Protein AF-A0A5C8CB02-F1 (afdb_monomer_lite)

pLDDT: mean 84.94, std 13.88, range [48.41, 97.62]

Structure (mmCIF, N/CA/C/O backbone):
data_AF-A0A5C8CB02-F1
#
_entry.id   AF-A0A5C8CB02-F1
#
loop_
_atom_site.group_PDB
_atom_site.id
_atom_site.type_symbol
_atom_site.label_atom_id
_atom_site.label_alt_id
_atom_site.label_comp_id
_atom_site.label_asym_id
_atom_site.label_entity_id
_atom_site.label_seq_id
_atom_site.pdbx_PDB_ins_code
_atom_site.Cartn_x
_atom_site.Cartn_y
_atom_site.Cartn_z
_atom_site.occupancy
_atom_site.B_iso_or_equiv
_atom_site.auth_seq_id
_atom_site.auth_comp_id
_atom_site.auth_asym_id
_atom_site.auth_atom_id
_atom_site.pdbx_PDB_model_num
ATOM 1 N N . MET A 1 1 ? -22.045 -12.241 1.065 1.00 48.41 1 MET A N 1
ATOM 2 C CA . MET A 1 1 ? -20.782 -11.496 0.881 1.00 48.41 1 MET A CA 1
ATOM 3 C C . MET A 1 1 ? -21.080 -10.033 1.150 1.00 48.41 1 MET A C 1
ATOM 5 O O . MET A 1 1 ? -22.009 -9.517 0.541 1.00 48.41 1 MET A O 1
ATOM 9 N N . SER A 1 2 ? -20.400 -9.403 2.108 1.00 55.91 2 SER A N 1
ATOM 10 C CA . SER A 1 2 ? -20.497 -7.952 2.298 1.00 55.91 2 SER A CA 1
ATOM 11 C C . SER A 1 2 ? -19.785 -7.263 1.137 1.00 55.91 2 SER A C 1
ATOM 13 O O . SER A 1 2 ? -18.641 -7.585 0.825 1.00 55.91 2 SER A O 1
ATOM 15 N N . VAL A 1 3 ? -20.478 -6.350 0.465 1.00 69.88 3 VAL A N 1
ATOM 16 C CA . VAL A 1 3 ? -19.877 -5.499 -0.565 1.00 69.88 3 VAL A CA 1
ATOM 17 C C . VAL A 1 3 ? -19.134 -4.384 0.158 1.00 69.88 3 VAL A C 1
ATOM 19 O O . VAL A 1 3 ? -19.736 -3.666 0.953 1.00 69.88 3 VAL A O 1
ATOM 22 N N . VAL A 1 4 ? -17.831 -4.256 -0.085 1.00 73.56 4 VAL A N 1
ATOM 23 C CA . VAL A 1 4 ? -17.037 -3.138 0.434 1.00 73.56 4 VAL A CA 1
ATOM 24 C C . VAL A 1 4 ? -17.329 -1.916 -0.452 1.00 73.56 4 VAL A C 1
ATOM 26 O O . VAL A 1 4 ? -17.040 -1.970 -1.647 1.00 73.56 4 VAL A O 1
ATOM 29 N N . PRO A 1 5 ? -17.927 -0.831 0.074 1.00 81.94 5 PRO A N 1
ATOM 30 C CA . PRO A 1 5 ? -18.419 0.285 -0.733 1.00 81.94 5 PRO A CA 1
ATOM 31 C C . PRO A 1 5 ? -17.307 1.306 -1.026 1.00 81.94 5 PRO A C 1
ATOM 33 O O . PRO A 1 5 ? -17.434 2.483 -0.697 1.00 81.94 5 PRO A O 1
ATOM 36 N N . LEU A 1 6 ? -16.194 0.858 -1.611 1.00 87.69 6 LEU A N 1
ATOM 37 C CA . LEU A 1 6 ? -15.083 1.729 -2.005 1.00 87.69 6 LEU A CA 1
ATOM 38 C C . LEU A 1 6 ? -15.147 2.019 -3.509 1.00 87.69 6 LEU A C 1
ATOM 40 O O . LEU A 1 6 ? -15.421 1.131 -4.317 1.00 87.69 6 LEU A O 1
ATOM 44 N N . GLY A 1 7 ? -14.908 3.279 -3.875 1.00 90.50 7 GLY A N 1
ATOM 45 C CA . GLY A 1 7 ? -14.700 3.686 -5.264 1.00 90.50 7 GLY A CA 1
ATOM 46 C C . GLY A 1 7 ? -13.290 3.344 -5.758 1.00 90.50 7 GLY A C 1
ATOM 47 O O . GLY A 1 7 ? -12.485 2.775 -5.027 1.00 90.50 7 GLY A O 1
ATOM 48 N N . LEU A 1 8 ? -12.972 3.72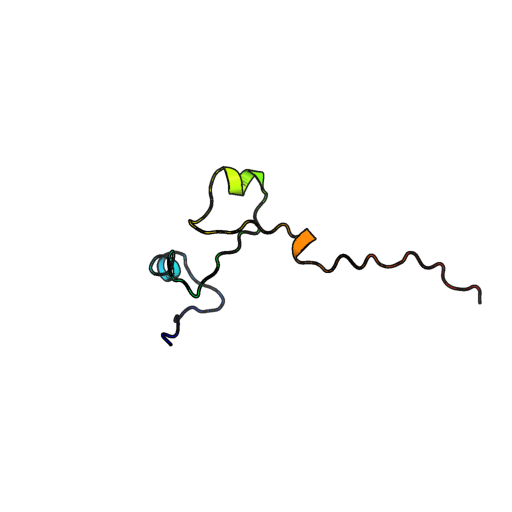0 -7.002 1.00 92.62 8 LEU A N 1
ATOM 49 C CA . LEU A 1 8 ? -11.620 3.552 -7.561 1.00 92.62 8 LEU A CA 1
ATOM 50 C C . LEU A 1 8 ? -10.583 4.444 -6.857 1.00 92.62 8 LEU A C 1
ATOM 52 O O . LEU A 1 8 ? -9.449 4.035 -6.638 1.00 92.62 8 LEU A O 1
ATOM 56 N N . LEU A 1 9 ? -10.992 5.667 -6.525 1.00 95.44 9 LEU A N 1
ATOM 57 C CA . LEU A 1 9 ? -10.244 6.631 -5.729 1.00 95.44 9 LEU A CA 1
ATOM 58 C C . LEU A 1 9 ? -11.016 6.862 -4.437 1.00 95.44 9 LEU A C 1
ATOM 60 O O . LEU A 1 9 ? -12.241 7.001 -4.465 1.00 95.44 9 LEU A O 1
ATOM 64 N N . ILE A 1 10 ? -10.292 6.871 -3.327 1.00 94.81 10 ILE A N 1
ATOM 65 C CA . ILE A 1 10 ? -10.844 6.999 -1.983 1.00 94.81 10 ILE A CA 1
ATOM 66 C C . ILE A 1 10 ? -9.922 7.870 -1.138 1.00 94.81 10 ILE A C 1
ATOM 68 O O . ILE A 1 10 ? -8.709 7.880 -1.348 1.00 94.81 10 ILE A O 1
ATOM 72 N N . GLU A 1 11 ? -10.506 8.554 -0.165 1.00 95.75 11 GLU A N 1
ATOM 73 C CA . GLU A 1 11 ? -9.769 9.255 0.881 1.00 95.75 11 GLU A CA 1
ATOM 74 C C . GLU A 1 11 ? -9.354 8.281 2.002 1.00 95.75 11 GLU A C 1
ATOM 76 O O . GLU A 1 11 ? -10.028 7.260 2.220 1.00 95.75 11 GLU A O 1
ATOM 81 N N . PRO A 1 12 ? -8.279 8.572 2.757 1.00 95.06 12 PRO A N 1
ATOM 82 C CA . PRO A 1 12 ? -7.802 7.705 3.837 1.00 95.06 12 PRO A CA 1
ATOM 83 C C . PRO A 1 12 ? -8.876 7.350 4.875 1.00 95.06 12 PRO A C 1
ATOM 85 O O . PRO A 1 12 ? -8.968 6.201 5.311 1.00 95.06 12 PRO A O 1
ATOM 88 N N . GLU A 1 13 ? -9.732 8.302 5.242 1.00 95.38 13 GLU A N 1
ATOM 89 C CA . GLU A 1 13 ? -10.788 8.127 6.246 1.00 95.38 13 GLU A CA 1
ATOM 90 C C . GLU A 1 13 ? -11.860 7.138 5.781 1.00 95.38 13 GLU A C 1
ATOM 92 O O . GLU A 1 13 ? -12.464 6.445 6.601 1.00 95.38 13 GLU A O 1
ATOM 97 N N . GLN A 1 14 ? -12.075 7.035 4.466 1.00 94.19 14 GLN A N 1
ATOM 98 C CA . GLN A 1 14 ? -12.995 6.057 3.887 1.00 94.19 14 GLN A CA 1
ATOM 99 C C . GLN A 1 14 ? -12.424 4.639 3.974 1.00 94.19 14 GLN A C 1
ATOM 101 O O . GLN A 1 14 ? -13.183 3.678 4.098 1.00 94.19 14 GLN A O 1
ATOM 106 N N . PHE A 1 15 ? -1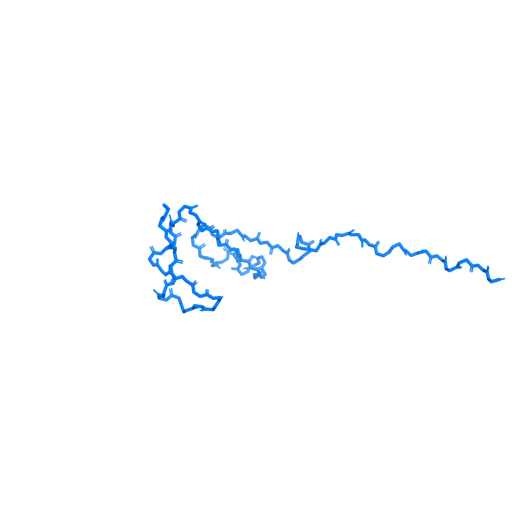1.095 4.499 3.929 1.00 93.31 15 PHE A N 1
ATOM 107 C CA . PHE A 1 15 ? -10.423 3.206 4.000 1.00 93.31 15 PHE A CA 1
ATOM 108 C C . PHE A 1 15 ? -10.144 2.729 5.426 1.00 93.31 15 PHE A C 1
ATOM 110 O O . PHE A 1 15 ? -10.171 1.526 5.677 1.00 93.31 15 PHE A O 1
ATOM 117 N N . ALA A 1 16 ? -9.892 3.646 6.363 1.00 93.56 16 ALA A N 1
ATOM 118 C CA . ALA A 1 16 ? -9.460 3.333 7.726 1.00 93.56 16 ALA A CA 1
ATOM 119 C C . ALA A 1 16 ? -10.269 2.215 8.432 1.00 93.56 16 ALA A C 1
ATOM 121 O O . ALA A 1 16 ? -9.642 1.344 9.043 1.00 93.56 16 ALA A O 1
ATOM 122 N N . PRO A 1 17 ? -11.615 2.135 8.315 1.00 93.31 17 PRO A N 1
ATOM 123 C CA . PRO A 1 17 ? -12.399 1.055 8.929 1.00 93.31 17 PRO A CA 1
ATOM 124 C C . PRO A 1 17 ? -12.113 -0.347 8.368 1.00 93.31 17 PRO A C 1
ATOM 126 O O . PRO A 1 17 ? -12.468 -1.345 8.992 1.00 93.31 17 PRO A O 1
ATOM 129 N N . PHE A 1 18 ? -11.491 -0.437 7.192 1.00 92.56 18 PHE A N 1
ATOM 130 C CA . PHE A 1 18 ? -11.257 -1.677 6.456 1.00 92.56 18 PHE A CA 1
ATOM 131 C C . PHE A 1 18 ? -9.794 -2.146 6.481 1.00 92.56 18 PHE A C 1
ATOM 133 O O . PHE A 1 18 ? -9.468 -3.125 5.813 1.00 92.56 18 PHE A O 1
ATOM 140 N N . LEU A 1 19 ? -8.918 -1.511 7.270 1.00 90.88 19 LEU A N 1
ATOM 141 C CA . LEU A 1 19 ? -7.483 -1.842 7.347 1.00 90.88 19 LEU A CA 1
ATOM 142 C C . LEU A 1 19 ? -7.184 -3.318 7.666 1.00 90.88 19 LEU A C 1
ATOM 144 O O . LEU A 1 19 ? -6.134 -3.824 7.284 1.00 90.88 19 LEU A O 1
ATOM 148 N N . ALA A 1 20 ? -8.091 -4.009 8.361 1.00 89.12 20 ALA A N 1
ATOM 149 C CA . ALA A 1 20 ? -7.973 -5.431 8.688 1.00 89.12 20 ALA A CA 1
ATOM 150 C C . ALA A 1 20 ? -9.011 -6.315 7.975 1.00 89.12 20 ALA A C 1
ATOM 152 O O . ALA A 1 20 ? -9.262 -7.444 8.391 1.00 89.12 20 ALA A O 1
ATOM 153 N N . HIS A 1 21 ? -9.652 -5.811 6.920 1.00 92.31 21 HIS A N 1
ATOM 154 C CA . HIS A 1 21 ? -10.690 -6.551 6.216 1.00 92.31 21 HIS A CA 1
ATOM 155 C C . HIS A 1 21 ? -10.081 -7.671 5.357 1.00 92.31 21 HIS A C 1
ATOM 157 O O . HIS A 1 21 ? -9.337 -7.414 4.415 1.00 92.31 21 HIS A O 1
ATOM 163 N N . GLU A 1 22 ? -10.454 -8.924 5.625 1.00 90.75 22 GLU A N 1
ATOM 164 C CA . GLU A 1 22 ? -9.810 -10.117 5.043 1.00 90.75 22 GLU A CA 1
ATOM 165 C C . GLU A 1 22 ? -9.865 -10.198 3.510 1.00 90.75 22 GLU A C 1
ATOM 167 O O . GLU A 1 22 ? -8.983 -10.789 2.881 1.00 90.75 22 GLU A O 1
ATOM 172 N N . GLN A 1 23 ? -10.892 -9.598 2.901 1.00 90.25 23 GLN A N 1
ATOM 173 C CA . GLN A 1 23 ? -11.077 -9.570 1.443 1.00 90.25 23 GLN A CA 1
ATOM 174 C C . GLN A 1 23 ? -10.316 -8.427 0.750 1.00 90.25 23 GLN A C 1
ATOM 176 O O . GLN A 1 23 ? -10.409 -8.290 -0.466 1.00 90.25 23 GLN A O 1
ATOM 181 N N . ILE A 1 24 ? -9.585 -7.595 1.497 1.00 92.06 24 ILE A N 1
ATOM 182 C CA . ILE A 1 24 ? -8.791 -6.495 0.946 1.00 92.06 24 ILE A CA 1
ATOM 183 C C . ILE A 1 24 ? -7.306 -6.856 1.013 1.00 92.06 24 ILE A C 1
ATOM 185 O O . ILE A 1 24 ? -6.830 -7.500 1.951 1.00 92.06 24 ILE A O 1
ATOM 189 N N . ARG A 1 25 ? -6.559 -6.451 -0.015 1.00 93.31 25 ARG A N 1
ATOM 190 C CA . ARG A 1 25 ? -5.095 -6.472 -0.023 1.00 93.31 25 ARG A CA 1
ATOM 191 C C . ARG A 1 25 ? -4.591 -5.070 -0.302 1.00 93.31 25 ARG A C 1
ATOM 193 O O . ARG A 1 25 ? -5.070 -4.415 -1.223 1.00 93.31 25 ARG A O 1
ATOM 200 N N . ILE A 1 26 ? -3.640 -4.631 0.510 1.00 95.12 26 ILE A N 1
ATOM 201 C CA . ILE A 1 26 ? -3.007 -3.324 0.380 1.00 95.12 26 ILE A CA 1
ATOM 202 C C . ILE A 1 26 ? -1.678 -3.555 -0.330 1.00 95.12 26 ILE A C 1
ATOM 204 O O . ILE A 1 26 ? -0.841 -4.320 0.149 1.00 95.12 26 ILE A O 1
ATOM 208 N N . ILE A 1 27 ? -1.507 -2.924 -1.486 1.00 95.25 27 ILE A N 1
ATOM 209 C CA . ILE A 1 27 ? -0.274 -2.988 -2.267 1.00 95.25 27 ILE A CA 1
ATOM 210 C C . ILE A 1 27 ? 0.403 -1.629 -2.177 1.00 95.25 27 ILE A C 1
ATOM 212 O O . ILE A 1 27 ? -0.202 -0.611 -2.511 1.00 95.25 27 ILE A O 1
ATOM 216 N N . ASP A 1 28 ? 1.652 -1.624 -1.730 1.00 95.75 28 ASP A N 1
ATOM 217 C CA . ASP A 1 28 ? 2.484 -0.431 -1.683 1.00 95.75 28 ASP A CA 1
ATOM 218 C C . ASP A 1 28 ? 3.461 -0.458 -2.864 1.00 95.75 28 ASP A C 1
ATOM 220 O O . ASP A 1 28 ? 4.155 -1.450 -3.091 1.00 95.75 28 ASP A O 1
ATOM 224 N N . LEU A 1 29 ? 3.475 0.626 -3.640 1.00 94.31 29 LEU A N 1
ATOM 225 C CA . LEU A 1 29 ? 4.320 0.794 -4.827 1.00 94.31 29 LEU A CA 1
ATOM 226 C C . LEU A 1 29 ? 5.396 1.871 -4.620 1.00 94.31 29 LEU A C 1
ATOM 228 O O . LEU A 1 29 ? 5.971 2.383 -5.585 1.00 94.31 29 LEU A O 1
ATOM 232 N N . SER A 1 30 ? 5.642 2.264 -3.371 1.00 94.25 30 SER A N 1
ATOM 233 C CA . SER A 1 30 ? 6.701 3.198 -3.015 1.00 94.25 30 SER A CA 1
ATOM 234 C C . SER A 1 30 ? 8.088 2.567 -3.182 1.00 94.25 30 SER A C 1
ATOM 236 O O . SER A 1 30 ? 8.263 1.398 -3.530 1.00 94.25 30 SER A O 1
ATOM 238 N N . ARG A 1 31 ? 9.127 3.377 -2.961 1.00 94.00 31 ARG A N 1
ATOM 239 C CA . ARG A 1 31 ? 10.501 2.869 -2.902 1.00 94.00 31 ARG A CA 1
ATOM 240 C C . ARG A 1 31 ? 10.668 2.029 -1.640 1.00 94.00 31 ARG A C 1
ATOM 242 O O . ARG A 1 31 ? 10.193 2.419 -0.581 1.00 94.00 31 ARG A O 1
ATOM 249 N N . GLU A 1 32 ? 11.462 0.970 -1.732 1.00 95.62 32 GLU A N 1
ATOM 250 C CA . GLU A 1 32 ? 11.755 0.062 -0.614 1.00 95.62 32 GLU A CA 1
ATOM 251 C C . GLU A 1 32 ? 12.220 0.798 0.652 1.00 95.62 32 GLU A C 1
ATOM 253 O O . GLU A 1 32 ? 11.686 0.572 1.731 1.00 95.62 32 GLU A O 1
ATOM 258 N N . SER A 1 33 ? 13.094 1.800 0.503 1.00 96.31 33 SER A N 1
ATOM 259 C CA . SER A 1 33 ? 13.565 2.614 1.630 1.00 96.31 33 SER A CA 1
ATOM 260 C C . SER A 1 33 ? 12.465 3.413 2.340 1.00 96.31 33 SER A C 1
ATOM 262 O O . SER A 1 33 ? 12.650 3.811 3.484 1.00 96.31 33 SER A O 1
ATOM 264 N N . VAL A 1 34 ? 11.373 3.751 1.643 1.00 96.62 34 VAL A N 1
ATOM 265 C CA . VAL A 1 34 ? 10.216 4.452 2.224 1.00 96.62 34 VAL A CA 1
ATOM 266 C C . VAL A 1 34 ? 9.335 3.443 2.947 1.00 96.62 34 VAL A C 1
ATOM 268 O O . VAL A 1 34 ? 8.999 3.666 4.106 1.00 96.62 34 VAL A O 1
ATOM 271 N N . PHE A 1 35 ? 9.052 2.313 2.297 1.00 97.31 35 PHE A N 1
ATOM 272 C CA . PHE A 1 35 ? 8.269 1.225 2.871 1.00 97.31 35 PHE A CA 1
ATOM 273 C C . PHE A 1 35 ? 8.856 0.725 4.200 1.00 97.31 35 PHE A C 1
ATOM 275 O O . PHE A 1 35 ? 8.127 0.578 5.175 1.00 97.31 35 PHE A O 1
ATOM 282 N N . GLU A 1 36 ? 10.176 0.537 4.289 1.00 96.25 36 GLU A N 1
ATOM 283 C CA . GLU A 1 36 ? 10.851 0.116 5.529 1.00 96.25 36 GLU A CA 1
ATOM 284 C C . GLU A 1 36 ? 10.681 1.106 6.692 1.00 96.25 36 GLU A C 1
ATOM 286 O O . GLU A 1 36 ? 10.685 0.700 7.853 1.00 96.25 36 GLU A O 1
ATOM 29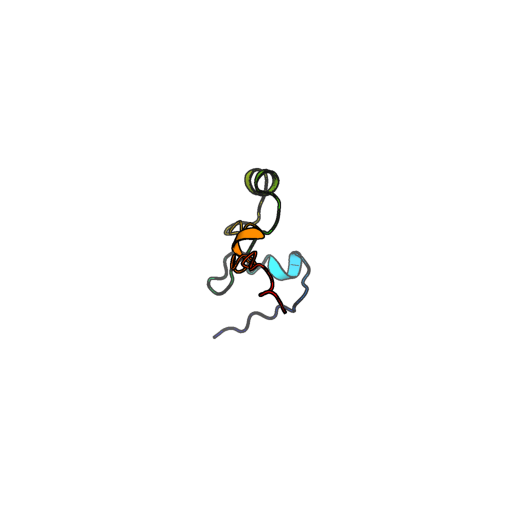1 N N . GLN A 1 37 ? 10.527 2.400 6.396 1.00 97.62 37 GLN A N 1
ATOM 292 C CA . GLN A 1 37 ? 10.355 3.442 7.411 1.00 97.62 37 GLN A CA 1
ATOM 293 C C . GLN A 1 37 ? 8.892 3.595 7.832 1.00 97.62 37 GLN A C 1
ATOM 295 O O . GLN A 1 37 ? 8.614 3.804 9.013 1.00 97.62 37 GLN A O 1
ATOM 300 N N . LEU A 1 38 ? 7.964 3.534 6.871 1.00 96.69 38 LEU A N 1
ATOM 301 C CA . LEU A 1 38 ? 6.539 3.721 7.108 1.00 96.69 38 LEU A CA 1
ATOM 302 C C . LEU A 1 38 ? 5.710 3.098 5.981 1.00 96.69 38 LEU A C 1
ATOM 304 O O . LEU A 1 38 ? 5.864 3.450 4.814 1.00 96.69 38 LEU A O 1
ATOM 308 N N . HIS A 1 39 ? 4.766 2.243 6.357 1.00 95.94 39 HIS A N 1
ATOM 309 C CA . HIS A 1 39 ? 3.748 1.693 5.467 1.00 95.94 39 HIS A CA 1
ATOM 310 C C . HIS A 1 39 ? 2.460 1.425 6.249 1.00 95.94 39 HIS A C 1
ATOM 312 O O . HIS A 1 39 ? 2.450 1.396 7.484 1.00 95.94 39 HIS A O 1
ATOM 318 N N . LEU A 1 40 ? 1.355 1.236 5.527 1.00 95.19 40 LEU A N 1
ATOM 319 C CA . LEU A 1 40 ? 0.096 0.820 6.141 1.00 95.19 40 LEU A CA 1
ATOM 320 C C . LEU A 1 40 ? 0.209 -0.615 6.686 1.00 95.19 40 LEU A C 1
ATOM 322 O O . LEU A 1 40 ? 0.859 -1.454 6.060 1.00 95.19 40 LEU A O 1
ATOM 326 N N . PRO A 1 41 ? -0.460 -0.948 7.805 1.00 92.81 41 PRO A N 1
ATOM 327 C CA . PRO A 1 41 ? -0.511 -2.320 8.299 1.00 92.81 41 PRO A CA 1
ATOM 328 C C . PRO A 1 41 ? -0.972 -3.302 7.215 1.00 92.81 41 PRO A C 1
ATOM 330 O O . PRO A 1 41 ? -1.925 -3.017 6.495 1.00 92.81 41 PRO A O 1
ATOM 333 N N . GLN A 1 42 ? -0.326 -4.471 7.130 1.00 93.25 42 GLN A N 1
ATOM 334 C CA . GLN A 1 42 ? -0.627 -5.539 6.156 1.00 93.25 42 GLN A CA 1
ATOM 335 C C . GLN A 1 42 ? -0.380 -5.171 4.682 1.00 93.25 42 GLN A C 1
ATOM 337 O O . GLN A 1 42 ? -0.746 -5.944 3.791 1.00 93.25 42 GLN A O 1
ATOM 342 N N . ALA A 1 43 ? 0.251 -4.025 4.410 1.00 96.06 43 ALA A N 1
ATOM 343 C CA . ALA A 1 43 ? 0.695 -3.692 3.068 1.00 96.06 43 ALA A CA 1
ATOM 344 C C . ALA A 1 43 ? 1.788 -4.657 2.592 1.00 96.06 43 ALA A C 1
ATOM 346 O O . ALA A 1 43 ? 2.662 -5.069 3.356 1.00 96.06 43 ALA A O 1
ATOM 347 N N . ILE A 1 44 ? 1.738 -4.998 1.309 1.00 95.56 44 ILE A N 1
ATOM 348 C CA . ILE A 1 44 ? 2.772 -5.761 0.617 1.00 95.56 44 ILE A CA 1
ATOM 349 C C . ILE A 1 44 ? 3.489 -4.792 -0.315 1.00 95.56 44 ILE A C 1
ATOM 351 O O . ILE A 1 44 ? 2.859 -4.213 -1.202 1.00 95.56 44 ILE A O 1
ATOM 355 N N . LEU A 1 45 ? 4.798 -4.628 -0.125 1.00 97.38 45 LEU A N 1
ATOM 356 C CA . LEU A 1 45 ? 5.629 -3.916 -1.087 1.00 97.38 45 LEU A CA 1
ATOM 357 C C . LEU A 1 45 ? 5.710 -4.736 -2.373 1.00 97.38 45 LEU A C 1
ATOM 359 O O . LEU A 1 45 ? 6.155 -5.884 -2.352 1.00 97.38 45 LEU A O 1
ATOM 363 N N . VAL A 1 46 ? 5.324 -4.128 -3.489 1.00 95.19 46 VAL A N 1
ATOM 364 C CA . VAL A 1 46 ? 5.515 -4.703 -4.820 1.00 95.19 46 VAL A CA 1
ATOM 365 C C . VAL A 1 46 ? 6.371 -3.748 -5.634 1.00 95.19 46 VAL A C 1
ATOM 367 O O . VAL A 1 46 ? 6.033 -2.579 -5.827 1.00 95.19 46 VAL A O 1
ATOM 370 N N . ARG A 1 47 ? 7.507 -4.235 -6.132 1.00 89.62 47 ARG A N 1
ATOM 371 C CA . ARG A 1 47 ? 8.398 -3.416 -6.957 1.00 89.62 47 ARG A CA 1
ATOM 372 C C . ARG A 1 47 ? 7.809 -3.314 -8.367 1.00 89.62 47 ARG A C 1
ATOM 374 O O . ARG A 1 47 ? 7.369 -4.325 -8.905 1.00 89.62 47 ARG A O 1
ATOM 381 N N . PRO A 1 48 ? 7.889 -2.159 -9.054 1.00 83.75 48 PRO A N 1
ATOM 382 C CA . PRO A 1 48 ? 7.337 -2.011 -10.406 1.00 83.75 48 PRO A CA 1
ATOM 383 C C . PRO A 1 48 ? 7.786 -3.091 -11.409 1.00 83.75 48 PRO A C 1
ATOM 385 O O . PRO A 1 48 ? 7.000 -3.531 -12.242 1.00 83.75 48 PRO A O 1
ATOM 388 N N . LYS A 1 49 ? 9.029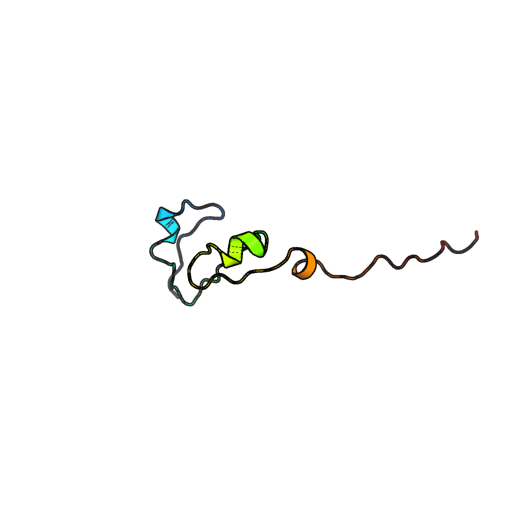 -3.582 -11.288 1.00 83.88 49 LYS A N 1
ATOM 389 C CA . LYS A 1 49 ? 9.578 -4.669 -12.123 1.00 83.88 49 LYS A CA 1
ATOM 390 C C . LYS A 1 49 ? 8.891 -6.032 -11.945 1.00 83.88 49 LYS A C 1
ATOM 392 O O . LYS A 1 49 ? 9.125 -6.921 -12.755 1.00 83.88 49 LYS A O 1
ATOM 397 N N . GLU A 1 50 ? 8.139 -6.214 -10.862 1.00 85.31 50 GLU A N 1
ATOM 398 C CA . GLU A 1 50 ? 7.398 -7.438 -10.523 1.00 85.31 50 GLU A CA 1
ATOM 399 C C . GLU A 1 50 ? 5.967 -7.398 -11.092 1.00 85.31 50 GLU A C 1
ATOM 401 O O . GLU A 1 50 ? 5.323 -8.435 -11.200 1.00 85.31 50 GLU A O 1
ATOM 406 N N . LEU A 1 51 ? 5.479 -6.214 -11.494 1.00 83.38 51 LEU A N 1
ATOM 407 C CA . LEU A 1 51 ? 4.166 -6.019 -12.127 1.00 83.38 51 LEU A CA 1
ATOM 408 C C . LEU A 1 51 ? 4.206 -6.118 -13.655 1.00 83.38 51 LEU A C 1
ATOM 410 O O . LEU A 1 51 ? 3.162 -6.190 -14.302 1.00 83.38 51 LEU A O 1
ATOM 414 N N . LEU A 1 52 ? 5.402 -6.077 -14.235 1.00 80.69 52 LEU A N 1
ATOM 415 C CA . LEU A 1 52 ? 5.610 -6.164 -15.671 1.00 80.69 52 LEU A CA 1
ATOM 416 C C . LEU A 1 52 ? 6.064 -7.576 -16.028 1.00 80.69 52 LEU A C 1
ATOM 418 O O . LEU A 1 52 ? 6.958 -8.130 -15.386 1.00 80.69 52 LEU A O 1
ATOM 422 N N . ILE A 1 53 ? 5.479 -8.139 -17.084 1.00 76.00 53 ILE A N 1
ATOM 423 C CA . ILE A 1 53 ? 5.997 -9.360 -17.698 1.00 76.00 53 ILE A CA 1
ATOM 424 C C . ILE A 1 53 ? 7.397 -9.034 -18.221 1.00 76.00 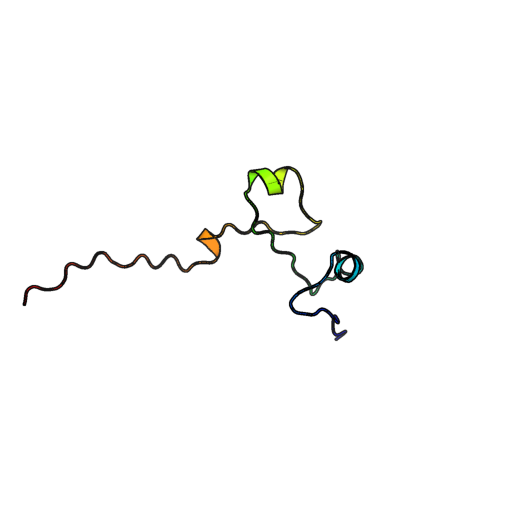53 ILE A C 1
ATOM 426 O O . ILE A 1 53 ? 7.560 -8.163 -19.074 1.00 76.00 53 ILE A O 1
ATOM 430 N N . GLN A 1 54 ? 8.413 -9.720 -17.697 1.00 66.31 54 GLN A N 1
ATOM 431 C CA . GLN A 1 54 ? 9.805 -9.562 -18.125 1.00 66.31 54 GLN A CA 1
ATOM 432 C C . GLN A 1 54 ? 10.101 -10.357 -19.402 1.00 66.31 54 GLN A C 1
ATOM 434 O O . GLN A 1 54 ? 11.182 -10.928 -19.543 1.00 66.31 54 GLN A O 1
ATOM 439 N N . ASP A 1 55 ? 9.155 -10.383 -20.340 1.00 63.03 55 ASP A N 1
ATOM 440 C CA . ASP A 1 55 ? 9.445 -10.802 -21.704 1.00 63.03 55 ASP A CA 1
ATOM 441 C C . ASP A 1 55 ? 10.247 -9.660 -22.315 1.00 63.03 55 ASP A C 1
ATOM 443 O O . ASP A 1 55 ? 9.713 -8.694 -22.865 1.00 63.03 55 ASP A O 1
ATOM 447 N N . GLY A 1 56 ? 11.564 -9.723 -22.117 1.00 59.88 56 GLY A N 1
ATOM 448 C CA . GLY A 1 56 ? 12.487 -8.867 -22.832 1.00 59.88 56 GLY A CA 1
ATOM 449 C C . GLY A 1 56 ? 12.144 -8.965 -24.309 1.00 59.88 56 GLY A C 1
ATOM 450 O O . GLY A 1 56 ? 12.015 -10.071 -24.837 1.00 59.88 56 GLY A O 1
ATOM 451 N N . LEU A 1 57 ? 11.982 -7.819 -24.975 1.00 59.38 57 LEU A N 1
ATOM 452 C CA . LEU A 1 57 ? 12.036 -7.789 -26.428 1.00 59.38 57 LEU A CA 1
ATOM 453 C C . LEU A 1 57 ? 13.308 -8.550 -26.795 1.00 59.38 57 LEU A C 1
ATOM 455 O O . LEU A 1 57 ? 14.411 -8.122 -26.449 1.00 59.38 57 LEU A O 1
ATOM 459 N N . THR A 1 58 ? 13.165 -9.725 -27.404 1.00 60.22 58 THR A N 1
ATOM 460 C CA . THR A 1 58 ? 14.309 -10.404 -27.991 1.00 60.22 58 THR A CA 1
ATOM 461 C C . THR A 1 58 ? 14.960 -9.374 -28.899 1.00 60.22 58 THR A C 1
ATOM 463 O O . THR A 1 58 ? 14.280 -8.831 -29.772 1.00 60.22 58 THR A O 1
ATOM 466 N N . ASN A 1 59 ? 16.248 -9.093 -28.699 1.00 60.72 59 ASN A N 1
ATOM 467 C CA . ASN A 1 59 ? 17.056 -8.345 -29.658 1.00 60.72 59 ASN A CA 1
ATOM 468 C C . ASN A 1 59 ? 17.239 -9.234 -30.901 1.00 60.72 59 ASN A C 1
ATOM 470 O O . ASN A 1 59 ? 18.331 -9.720 -31.181 1.00 60.72 59 ASN A O 1
ATOM 474 N N . GLY A 1 60 ? 16.143 -9.561 -31.583 1.00 60.62 60 GLY A N 1
ATOM 475 C CA . GLY A 1 60 ? 16.166 -10.259 -32.850 1.00 60.62 60 GLY A CA 1
ATOM 476 C C . GLY A 1 60 ? 16.712 -9.287 -33.877 1.00 60.62 60 GLY A C 1
ATOM 477 O O . GLY A 1 60 ? 16.131 -8.224 -34.093 1.00 60.62 60 GLY A O 1
ATOM 478 N N . LEU A 1 61 ? 17.845 -9.633 -34.482 1.00 65.81 61 LEU A N 1
ATOM 479 C CA . LEU A 1 61 ? 18.271 -8.993 -35.719 1.00 65.81 61 LEU A CA 1
ATOM 480 C C . LEU A 1 61 ? 17.131 -9.162 -36.733 1.00 65.81 61 LEU A C 1
ATOM 482 O O . LEU A 1 61 ? 16.605 -10.267 -36.883 1.00 65.81 61 LEU A O 1
ATOM 486 N N . LEU A 1 62 ? 16.728 -8.070 -37.391 1.00 63.06 62 LEU A N 1
ATOM 487 C CA . LEU A 1 62 ? 15.845 -8.166 -38.552 1.00 63.06 62 LEU A CA 1
ATOM 488 C C . LEU A 1 62 ? 16.511 -9.117 -39.560 1.00 63.06 62 LEU A C 1
ATOM 490 O O . LEU A 1 62 ? 17.695 -8.923 -39.840 1.00 63.06 62 LEU A O 1
ATOM 494 N N . PRO A 1 63 ? 15.811 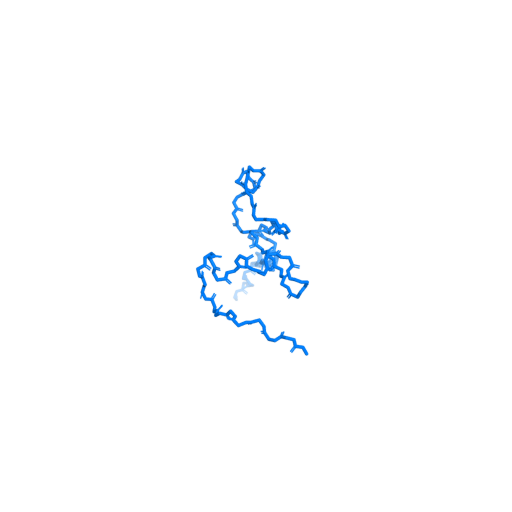-10.146 -40.072 1.00 63.00 63 PRO A N 1
ATOM 495 C CA . PRO A 1 63 ? 16.373 -10.982 -41.120 1.00 63.00 63 PRO A CA 1
ATOM 496 C C . PRO A 1 63 ? 16.683 -10.113 -42.341 1.00 63.00 63 PRO A C 1
ATOM 498 O O . PRO A 1 63 ? 15.872 -9.258 -42.708 1.00 63.00 63 PRO A O 1
ATOM 501 N N . ASP A 1 64 ? 17.868 -10.318 -42.920 1.00 68.50 64 ASP A N 1
ATOM 502 C CA . ASP A 1 64 ? 18.307 -9.611 -44.121 1.00 68.50 64 ASP A CA 1
ATOM 503 C C . ASP A 1 64 ? 17.274 -9.794 -45.248 1.00 68.50 64 ASP A C 1
ATOM 505 O O . ASP A 1 64 ? 16.732 -10.890 -45.432 1.00 68.50 64 ASP A O 1
ATOM 509 N N . ALA A 1 65 ? 16.974 -8.687 -45.937 1.00 58.81 65 ALA A N 1
ATOM 510 C CA . ALA A 1 65 ? 15.966 -8.591 -46.996 1.00 58.81 65 ALA A CA 1
ATOM 511 C C . ALA A 1 65 ? 16.327 -9.382 -48.262 1.00 58.81 65 ALA A C 1
ATOM 513 O O . ALA A 1 65 ? 17.531 -9.445 -48.606 1.00 58.81 65 ALA A O 1
#

Secondary structure (DSSP, 8-state):
-PPP---SS--HHHHGGGTT-TT--EEE-S-HHHHTT---TTEEE--HHHHS-------PPPPP-

Radius of gyration: 19.01 Å; chains: 1; bounding box: 39×21×56 Å

Sequence (65 aa):
MSVVPLGLLIEPEQFAPFLAHEQIRIIDLSRESVFEQLHLPQAILVRPKELLIQDGLTNGLLPDA

Foldseek 3Di:
DDDLPDDPDDDPVSCVVCLPPPPDAAEDADDPVVVVVDDRPRYDYDYPVNVDDPPPPPPDDDPDD